Protein AF-A0A382F5C6-F1 (afdb_monomer_lite)

pLDDT: mean 80.93, std 12.88, range [48.16, 95.62]

Organism: NCBI:txid408172

Sequence (121 aa):
MFNSDHKHTFTISKTKSWSPVSVNIKEMLTTLDGALALSIVLQDDGYDHNLIRKRLTPFRHSLWNYKKDTGVKRMVKHLLFLLLYYPLYVVFVSKKGRYIDQTEGDALAQIQVVIKKVINS

Secondary structure (DSSP, 8-state):
---TT---EEESS-SS-SSTTEEEHHHHHHTSTTEEEEEEEEE-TT--GGGS-PPPPHHHHHHHTGGG--HHHHHHHHHHIIIIIIIIIIHHHTTTTS----TTSS---EEEEEEEE----

Structure (mmCIF, N/CA/C/O backbone):
data_AF-A0A382F5C6-F1
#
_entry.id   AF-A0A382F5C6-F1
#
loop_
_atom_site.group_PDB
_atom_site.id
_atom_site.type_symbol
_atom_site.label_atom_id
_atom_site.label_alt_id
_atom_site.label_comp_id
_atom_site.label_asym_id
_atom_site.label_entity_id
_atom_site.label_seq_id
_atom_site.pdbx_PDB_ins_code
_atom_site.Cartn_x
_atom_site.Cartn_y
_atom_site.Cartn_z
_atom_site.occupancy
_atom_site.B_iso_or_equiv
_atom_site.auth_seq_id
_atom_site.auth_comp_id
_atom_site.auth_asym_id
_atom_site.auth_atom_id
_atom_site.pdbx_PDB_model_num
ATOM 1 N N . MET A 1 1 ? 2.815 5.503 -13.086 1.00 52.91 1 MET A N 1
ATOM 2 C CA . MET A 1 1 ? 1.828 6.565 -13.336 1.00 52.91 1 MET A CA 1
ATOM 3 C C . MET A 1 1 ? 1.304 6.974 -11.974 1.00 52.91 1 MET A C 1
ATOM 5 O O . MET A 1 1 ? 0.993 6.077 -11.201 1.00 52.91 1 MET A O 1
ATOM 9 N N . PHE A 1 2 ? 1.356 8.256 -11.628 1.00 59.41 2 PHE A N 1
ATOM 10 C CA . PHE A 1 2 ? 0.776 8.776 -10.388 1.00 59.41 2 PHE A CA 1
ATOM 11 C C . PHE A 1 2 ? -0.539 9.442 -10.786 1.00 59.41 2 PHE A C 1
ATOM 13 O O . PHE A 1 2 ? -0.523 10.265 -11.699 1.00 59.41 2 PHE A O 1
ATOM 20 N N . ASN A 1 3 ? -1.660 9.027 -10.195 1.00 72.56 3 ASN A N 1
ATOM 21 C CA . ASN A 1 3 ? -2.929 9.715 -10.407 1.00 72.56 3 ASN A CA 1
ATOM 22 C C . ASN A 1 3 ? -2.872 11.029 -9.616 1.00 72.56 3 ASN A C 1
ATOM 24 O O . ASN A 1 3 ? -2.707 10.998 -8.400 1.00 72.56 3 ASN A O 1
ATOM 28 N N . SER A 1 4 ? -2.948 12.171 -10.300 1.00 76.94 4 SER A N 1
ATOM 29 C CA . SER A 1 4 ? -2.916 13.484 -9.648 1.00 76.94 4 SER A CA 1
ATOM 30 C C . SER A 1 4 ? -4.146 13.743 -8.775 1.00 76.94 4 SER A C 1
ATOM 32 O O . SER A 1 4 ? -4.040 14.518 -7.833 1.00 76.94 4 SER A O 1
ATOM 34 N N . ASP A 1 5 ? -5.268 13.067 -9.042 1.00 85.00 5 ASP A N 1
ATOM 35 C CA . ASP A 1 5 ? -6.496 13.100 -8.228 1.00 85.00 5 ASP A CA 1
ATOM 36 C C . ASP A 1 5 ? -6.557 11.932 -7.218 1.00 85.00 5 ASP A C 1
ATOM 38 O O . ASP A 1 5 ? -7.617 11.463 -6.805 1.00 85.00 5 ASP A O 1
ATOM 42 N N . HIS A 1 6 ? -5.407 11.373 -6.837 1.00 80.75 6 HIS A N 1
ATOM 43 C CA . HIS A 1 6 ? -5.369 10.279 -5.870 1.00 80.75 6 HIS A CA 1
ATOM 44 C C . HIS A 1 6 ? -5.769 10.766 -4.469 1.00 80.75 6 HIS A C 1
ATOM 46 O O . HIS A 1 6 ? -4.966 11.388 -3.775 1.00 80.75 6 HIS A O 1
ATOM 52 N N . LYS A 1 7 ? -7.000 10.455 -4.044 1.00 88.44 7 LYS A N 1
ATOM 53 C CA . LYS A 1 7 ? -7.575 10.959 -2.783 1.00 88.44 7 LYS A CA 1
ATOM 54 C C . LYS A 1 7 ? -6.969 10.309 -1.543 1.00 88.44 7 LYS A C 1
ATOM 56 O O . LYS A 1 7 ? -6.482 11.009 -0.665 1.00 88.44 7 LYS A O 1
ATOM 61 N N . HIS A 1 8 ? -6.971 8.977 -1.475 1.00 88.88 8 HIS A N 1
ATOM 62 C CA . HIS A 1 8 ? -6.456 8.237 -0.321 1.00 88.88 8 HIS A CA 1
ATOM 63 C C . HIS A 1 8 ? -5.887 6.876 -0.714 1.00 88.88 8 HIS A C 1
ATOM 65 O O . HIS A 1 8 ? -6.330 6.238 -1.667 1.00 88.88 8 HIS A O 1
ATOM 71 N N . THR A 1 9 ? -4.901 6.404 0.050 1.00 89.50 9 THR A N 1
ATOM 72 C CA . THR A 1 9 ? -4.475 4.993 0.043 1.00 89.50 9 THR A CA 1
ATOM 73 C C . THR A 1 9 ? -4.771 4.386 1.402 1.00 89.50 9 THR A C 1
ATOM 75 O O . THR A 1 9 ? -4.407 4.978 2.408 1.00 89.50 9 THR A O 1
ATOM 78 N N . PHE A 1 10 ? -5.343 3.188 1.450 1.00 92.25 10 PHE A N 1
ATOM 79 C CA . PHE A 1 10 ? -5.557 2.474 2.708 1.00 92.25 10 PHE A CA 1
ATOM 80 C C . PHE A 1 10 ? -4.513 1.374 2.898 1.00 92.25 10 PHE A C 1
ATOM 82 O O . PHE A 1 10 ? -4.103 0.709 1.946 1.00 92.25 10 PHE A O 1
ATOM 89 N N . THR A 1 11 ? -4.058 1.193 4.136 1.00 93.50 11 THR A N 1
ATOM 90 C CA . THR A 1 11 ? -3.124 0.127 4.527 1.00 93.50 11 THR A CA 1
ATOM 91 C C . THR A 1 11 ? -3.528 -0.452 5.878 1.00 93.50 11 THR A C 1
ATOM 93 O O . THR A 1 11 ? -4.074 0.269 6.701 1.00 93.50 11 THR A O 1
ATOM 96 N N . ILE A 1 12 ? -3.252 -1.732 6.137 1.00 93.38 12 ILE A N 1
ATOM 97 C CA . ILE A 1 12 ? -3.654 -2.368 7.404 1.00 93.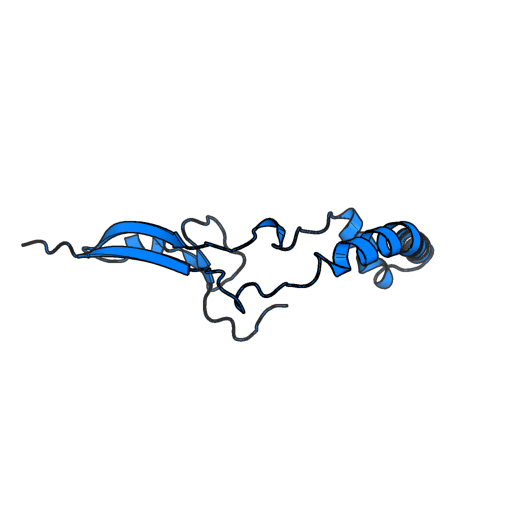38 12 ILE A CA 1
ATOM 98 C C . ILE A 1 12 ? -2.668 -2.071 8.543 1.00 93.38 12 ILE A C 1
ATOM 100 O O . ILE A 1 12 ? -3.091 -1.792 9.658 1.00 93.38 12 ILE A O 1
ATOM 104 N N . SER A 1 13 ? -1.360 -2.170 8.295 1.00 91.00 13 SER A N 1
ATOM 105 C CA . SER A 1 13 ? -0.342 -2.058 9.354 1.00 91.00 13 SER A CA 1
ATOM 106 C C . SER A 1 13 ? 1.032 -1.650 8.817 1.00 91.00 13 SER A C 1
ATOM 108 O O . SER A 1 13 ? 2.060 -2.213 9.198 1.00 91.00 13 SER A O 1
ATOM 110 N N . LYS A 1 14 ? 1.062 -0.746 7.838 1.00 87.31 14 LYS A N 1
ATOM 111 C CA . LYS A 1 14 ? 2.302 -0.397 7.145 1.00 87.31 14 LYS A CA 1
ATOM 112 C C . LYS A 1 14 ? 3.069 0.667 7.929 1.00 87.31 14 LYS A C 1
ATOM 114 O O . LYS A 1 14 ? 2.538 1.738 8.170 1.00 87.31 14 LYS A O 1
ATOM 119 N N . THR A 1 15 ? 4.342 0.410 8.228 1.00 86.06 15 THR A N 1
ATOM 120 C CA . THR A 1 15 ? 5.212 1.353 8.961 1.00 86.06 15 THR A CA 1
ATOM 121 C C . THR A 1 15 ? 5.538 2.621 8.174 1.00 86.06 15 THR A C 1
ATOM 123 O O . THR A 1 15 ? 5.697 3.691 8.747 1.00 86.06 15 THR A O 1
ATOM 126 N N . LYS A 1 16 ? 5.666 2.514 6.847 1.00 86.25 16 LYS A N 1
ATOM 127 C CA . LYS A 1 16 ? 5.947 3.650 5.964 1.00 86.25 16 LYS A CA 1
ATOM 128 C C . LYS A 1 16 ? 5.188 3.510 4.656 1.00 86.25 16 LYS A C 1
ATOM 130 O O . LYS A 1 16 ? 5.386 2.542 3.917 1.00 86.25 16 LYS A O 1
ATOM 135 N N . SER A 1 17 ? 4.338 4.482 4.344 1.00 85.06 17 SER A N 1
ATOM 136 C CA . SER A 1 17 ? 3.659 4.542 3.050 1.00 85.06 17 SER A CA 1
ATOM 137 C C . SER A 1 17 ? 4.464 5.339 2.025 1.00 85.06 17 SER A C 1
ATOM 139 O O . SER A 1 17 ? 5.256 6.209 2.369 1.00 85.06 17 SER A O 1
ATOM 141 N N . TRP A 1 18 ? 4.284 5.002 0.747 1.00 83.75 18 TRP A N 1
ATOM 142 C CA . TRP A 1 18 ? 4.828 5.782 -0.371 1.00 83.75 18 TRP A CA 1
ATOM 143 C C . TRP A 1 18 ? 3.897 6.939 -0.753 1.00 83.75 18 TRP A C 1
ATOM 145 O O . TRP A 1 18 ? 4.326 7.856 -1.445 1.00 83.75 18 TRP A O 1
ATOM 155 N N . SER A 1 19 ? 2.631 6.868 -0.330 1.00 85.06 19 SER A N 1
ATOM 156 C CA . SER A 1 19 ? 1.621 7.890 -0.576 1.00 85.06 19 SER A CA 1
ATOM 157 C C . SER A 1 19 ? 1.573 8.859 0.609 1.00 85.06 19 SER A C 1
ATOM 159 O O . SER A 1 19 ? 1.510 8.388 1.749 1.00 85.06 19 SER A O 1
ATOM 161 N N . PRO A 1 20 ? 1.582 10.183 0.373 1.00 86.19 20 PRO A N 1
ATOM 162 C CA . PRO A 1 20 ? 1.468 11.177 1.441 1.00 86.19 20 PRO A CA 1
ATOM 163 C C . PRO A 1 20 ? 0.071 11.206 2.084 1.00 86.19 20 PRO A C 1
ATOM 165 O O . PRO A 1 20 ? -0.066 11.652 3.214 1.00 86.19 20 PRO A O 1
ATOM 168 N N . VAL A 1 21 ? -0.953 10.698 1.391 1.00 89.31 21 VAL A N 1
ATOM 169 C CA . VAL A 1 21 ? -2.361 10.660 1.836 1.00 89.31 21 VAL A CA 1
ATOM 170 C C . VAL A 1 21 ? -2.790 9.241 2.226 1.00 89.31 21 VAL A C 1
ATOM 172 O O . VAL A 1 21 ? -3.905 8.789 1.953 1.00 89.31 21 VAL A O 1
ATOM 175 N N . SER A 1 22 ? -1.857 8.487 2.808 1.00 91.88 22 SER A N 1
ATOM 176 C CA . SER A 1 22 ? -2.092 7.108 3.222 1.00 91.88 22 SER A CA 1
ATOM 177 C C . SER A 1 22 ? -2.717 7.048 4.611 1.00 91.88 22 SER A C 1
ATOM 179 O O . SER A 1 22 ? -2.149 7.569 5.562 1.00 91.88 22 SER A O 1
ATOM 181 N N . VAL A 1 23 ? -3.824 6.327 4.741 1.00 94.06 23 VAL A N 1
ATOM 182 C CA . VAL A 1 23 ? -4.478 6.024 6.015 1.00 94.06 23 VAL A CA 1
ATOM 183 C C . VAL A 1 23 ? -4.067 4.619 6.457 1.00 94.06 23 VAL A C 1
ATOM 185 O O . VAL A 1 23 ? -4.241 3.639 5.722 1.00 94.06 23 VAL A O 1
ATOM 188 N N . ASN A 1 24 ? -3.484 4.507 7.649 1.00 94.44 24 ASN A N 1
ATOM 189 C CA . ASN A 1 24 ? -3.234 3.226 8.300 1.00 94.44 24 ASN A CA 1
ATOM 190 C C . ASN A 1 24 ? -4.455 2.871 9.155 1.00 94.44 24 ASN A C 1
ATOM 192 O O . ASN A 1 24 ? -4.779 3.578 10.102 1.00 94.44 24 ASN A O 1
ATOM 196 N N . ILE A 1 25 ? -5.139 1.783 8.805 1.00 94.81 25 ILE A N 1
ATOM 197 C CA . ILE A 1 25 ? -6.384 1.360 9.445 1.00 94.81 25 ILE A CA 1
ATOM 198 C C . ILE A 1 25 ? -6.167 1.074 10.930 1.00 94.81 25 ILE A C 1
ATOM 200 O O . ILE A 1 25 ? -6.982 1.506 11.735 1.00 94.81 25 ILE A O 1
ATOM 204 N N . LYS A 1 26 ? -5.077 0.404 11.326 1.00 92.75 26 LYS A N 1
ATOM 205 C CA . LYS A 1 26 ? -4.831 0.135 12.751 1.00 92.75 26 LYS A CA 1
ATOM 206 C C . LYS A 1 26 ? -4.669 1.422 13.549 1.00 92.75 26 LYS A C 1
ATOM 208 O O . LYS A 1 26 ? -5.286 1.551 14.595 1.00 92.75 26 LYS A O 1
ATOM 213 N N . 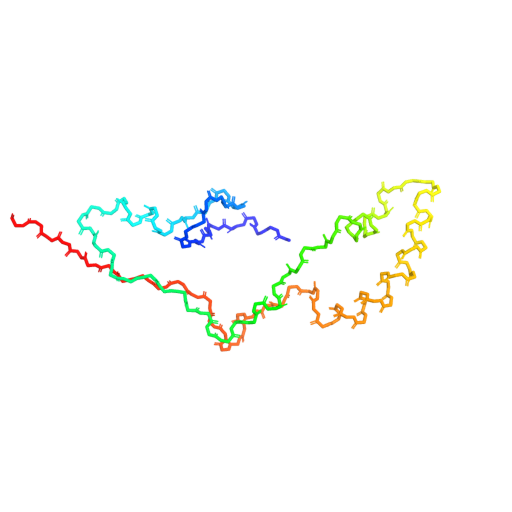GLU A 1 27 ? -3.886 2.367 13.041 1.00 93.25 27 GLU A N 1
ATOM 214 C CA . GLU A 1 27 ? -3.687 3.666 13.694 1.00 93.25 27 GLU A CA 1
ATOM 215 C C . GLU A 1 27 ? -4.998 4.461 13.743 1.00 93.25 27 GLU A C 1
ATOM 217 O O . GLU A 1 27 ? -5.391 4.932 14.804 1.00 93.25 27 GLU A O 1
ATOM 222 N N . MET A 1 28 ? -5.741 4.519 12.636 1.00 93.12 28 MET A N 1
ATOM 223 C CA . MET A 1 28 ? -7.043 5.190 12.572 1.00 93.12 28 MET A CA 1
ATOM 224 C C . MET A 1 28 ? -8.049 4.611 13.576 1.00 93.12 28 MET A C 1
ATOM 226 O O . MET A 1 28 ? -8.820 5.348 14.176 1.00 93.12 28 MET A O 1
ATOM 230 N N . LEU A 1 29 ? -8.052 3.296 13.794 1.00 92.12 29 LEU A N 1
ATOM 231 C CA . LEU A 1 29 ? -8.948 2.681 14.773 1.00 92.12 29 LEU A CA 1
ATOM 232 C C . LEU A 1 29 ? -8.594 3.061 16.214 1.00 92.12 29 LEU A C 1
ATOM 234 O O . LEU A 1 29 ? -9.494 3.133 17.042 1.00 92.12 29 LEU A O 1
ATOM 238 N N . T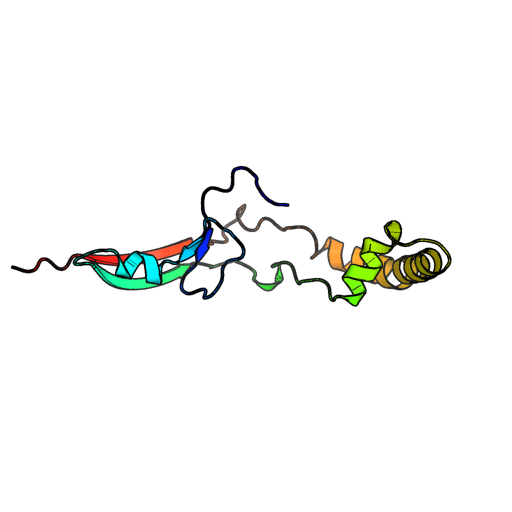HR A 1 30 ? -7.322 3.349 16.515 1.00 90.44 30 THR A N 1
ATOM 239 C CA . THR A 1 30 ? -6.926 3.820 17.855 1.00 90.44 30 THR A CA 1
ATOM 240 C C . THR A 1 30 ? -7.406 5.233 18.167 1.00 90.44 30 THR A C 1
ATOM 242 O O . THR A 1 30 ? -7.513 5.580 19.336 1.00 90.44 30 THR A O 1
ATOM 245 N N . THR A 1 31 ? -7.725 6.039 17.149 1.00 92.50 31 THR A N 1
ATOM 246 C CA . THR A 1 31 ? -8.255 7.397 17.344 1.00 92.50 31 THR A CA 1
ATOM 247 C C . THR A 1 31 ? -9.773 7.423 17.530 1.00 92.50 31 THR A C 1
ATOM 249 O O . THR A 1 31 ? -10.346 8.496 17.685 1.00 92.50 31 THR A O 1
ATOM 252 N N . LEU A 1 32 ? -10.448 6.272 17.440 1.00 90.25 32 LEU A N 1
ATOM 253 C CA . LEU A 1 32 ? -11.894 6.171 17.619 1.00 90.25 32 LEU A CA 1
ATOM 254 C C . LEU A 1 32 ? -12.220 5.852 19.081 1.00 90.25 32 LEU A C 1
ATOM 256 O O . LEU A 1 32 ? -12.094 4.710 19.528 1.00 90.25 32 LEU A O 1
ATOM 260 N N . ASP A 1 33 ? -12.687 6.860 19.812 1.00 89.88 33 ASP A N 1
ATOM 261 C CA . ASP A 1 33 ? -13.074 6.703 21.212 1.00 89.88 33 ASP A CA 1
ATOM 262 C C . ASP A 1 33 ? -14.228 5.711 21.381 1.00 89.88 33 ASP A C 1
ATOM 264 O O . ASP A 1 33 ? -15.236 5.739 20.666 1.00 89.88 33 ASP A O 1
ATOM 268 N N . GLY A 1 34 ? -14.073 4.812 22.355 1.00 88.44 34 GLY A N 1
ATOM 269 C CA . GLY A 1 34 ? -15.056 3.768 22.625 1.00 88.44 34 GLY A CA 1
ATOM 270 C C . GLY A 1 34 ? -15.228 2.780 21.468 1.00 88.44 34 GLY A C 1
ATOM 271 O O . GLY A 1 34 ? -16.275 2.146 21.378 1.00 88.44 34 GLY A O 1
ATOM 272 N N . ALA A 1 35 ? -14.254 2.630 20.567 1.00 90.75 35 ALA A N 1
ATOM 273 C CA . ALA A 1 35 ? -14.285 1.603 19.530 1.00 90.75 35 ALA A CA 1
ATOM 274 C C . ALA A 1 35 ? -13.379 0.421 19.897 1.00 90.75 35 ALA A C 1
ATOM 276 O O . ALA A 1 35 ? -12.185 0.570 20.141 1.00 90.75 35 ALA A O 1
ATOM 277 N N . LEU A 1 36 ? -13.944 -0.784 19.879 1.00 91.31 36 LEU A N 1
ATOM 278 C CA . LEU A 1 36 ? -13.204 -2.036 19.971 1.00 91.31 36 LEU A CA 1
ATOM 279 C C . LEU A 1 36 ? -13.167 -2.693 18.591 1.00 91.31 36 LEU A C 1
ATOM 281 O O . LEU A 1 36 ? -14.204 -3.099 18.063 1.00 91.31 36 LEU A O 1
ATOM 285 N N . ALA A 1 37 ? -11.979 -2.820 18.005 1.00 92.25 37 ALA A N 1
ATOM 286 C CA . ALA A 1 37 ? -11.805 -3.550 16.754 1.00 92.25 37 ALA A CA 1
ATOM 287 C C . ALA A 1 37 ? -12.016 -5.055 16.987 1.00 92.25 37 ALA A C 1
ATOM 289 O O . ALA A 1 37 ? -11.268 -5.674 17.739 1.00 92.25 37 ALA A O 1
ATOM 290 N N . LEU A 1 38 ? -13.032 -5.637 16.343 1.00 94.38 38 LEU A N 1
ATOM 291 C CA . LEU A 1 38 ? -13.322 -7.072 16.418 1.00 94.38 38 LEU A CA 1
ATOM 292 C C . LEU A 1 38 ? -12.550 -7.854 15.353 1.00 94.38 38 LEU A C 1
ATOM 294 O O . LEU A 1 38 ? -11.997 -8.911 15.641 1.00 94.38 38 LEU A O 1
ATOM 298 N N . SER A 1 39 ? -12.497 -7.335 14.124 1.00 95.62 39 SER A N 1
ATOM 299 C CA . SER A 1 39 ? -11.766 -7.976 13.029 1.00 95.62 39 SER A CA 1
ATOM 300 C C . SER A 1 39 ? -11.300 -6.972 11.982 1.00 95.62 39 SER A C 1
ATOM 302 O O . SER A 1 39 ? -12.018 -6.028 11.651 1.00 95.62 39 SER A O 1
ATOM 304 N N . ILE A 1 40 ? -10.124 -7.223 11.410 1.00 95.00 40 ILE A N 1
ATOM 305 C CA . ILE A 1 40 ? -9.610 -6.538 10.221 1.00 95.00 40 ILE A CA 1
ATOM 306 C C . ILE A 1 40 ? -9.190 -7.630 9.241 1.00 95.00 40 ILE A C 1
ATOM 308 O O . ILE A 1 40 ? -8.292 -8.410 9.554 1.00 95.00 40 ILE A O 1
ATOM 312 N N . VAL A 1 41 ? -9.842 -7.699 8.085 1.00 94.56 41 VAL A N 1
ATOM 313 C CA . VAL A 1 41 ? -9.640 -8.756 7.087 1.00 94.56 41 VAL A CA 1
ATOM 314 C C . VAL A 1 41 ? -9.339 -8.119 5.737 1.00 94.56 41 VAL A C 1
ATOM 316 O O . VAL A 1 41 ? -10.024 -7.186 5.318 1.00 94.56 41 VAL A O 1
ATOM 319 N N . LEU A 1 42 ? -8.299 -8.611 5.066 1.00 92.56 42 LEU A N 1
ATOM 320 C CA . LEU A 1 42 ? -8.073 -8.334 3.653 1.00 92.56 42 LEU A CA 1
ATOM 321 C C . LEU A 1 42 ? -8.880 -9.356 2.850 1.00 92.56 42 LEU A C 1
ATOM 323 O O . LEU A 1 42 ? -8.707 -10.553 3.042 1.00 92.56 42 LEU A O 1
ATOM 327 N N . GLN A 1 43 ? -9.774 -8.863 2.006 1.00 90.50 43 GLN A N 1
ATOM 328 C CA . GLN A 1 43 ? -10.537 -9.643 1.047 1.00 90.50 43 GLN A CA 1
ATOM 329 C C . GLN A 1 43 ? -9.870 -9.461 -0.315 1.00 90.50 43 GLN A C 1
ATOM 331 O O . GLN A 1 43 ? -10.064 -8.436 -0.974 1.00 90.50 43 GLN A O 1
ATOM 336 N N . ASP A 1 44 ? -9.031 -10.419 -0.685 1.00 89.69 44 ASP A N 1
ATOM 337 C CA . ASP A 1 44 ? -8.267 -10.422 -1.931 1.00 89.69 44 ASP A CA 1
ATOM 338 C C . ASP A 1 44 ? -8.490 -11.696 -2.761 1.00 89.69 44 ASP A C 1
ATOM 340 O O . ASP A 1 44 ? -7.608 -12.134 -3.500 1.00 89.69 44 ASP A O 1
ATOM 344 N N . ASP A 1 45 ? -9.675 -12.305 -2.637 1.00 88.31 45 ASP A N 1
ATOM 345 C CA . ASP A 1 45 ? -10.017 -13.504 -3.401 1.00 88.31 45 ASP A CA 1
ATOM 346 C C . ASP A 1 45 ? -9.965 -13.233 -4.910 1.00 88.31 45 ASP A C 1
ATOM 348 O O . ASP A 1 45 ? -10.369 -12.173 -5.392 1.00 88.31 45 ASP A O 1
ATOM 352 N N . GLY A 1 46 ? -9.396 -14.182 -5.651 1.00 83.56 46 GLY A N 1
ATOM 353 C CA . GLY A 1 46 ? -9.121 -14.042 -7.081 1.00 83.56 46 GLY A CA 1
ATOM 354 C C . GLY A 1 46 ? -8.003 -13.053 -7.450 1.00 83.56 46 GLY A C 1
ATOM 355 O O . GLY A 1 46 ? -7.647 -12.974 -8.627 1.00 83.56 46 GLY A O 1
ATOM 356 N N . TYR A 1 47 ? -7.408 -12.323 -6.498 1.00 84.25 47 TYR A N 1
ATOM 357 C CA . TYR A 1 47 ? -6.330 -11.373 -6.781 1.00 84.25 47 TYR A CA 1
ATOM 358 C C . TYR A 1 47 ? -4.972 -12.083 -6.939 1.00 84.25 47 TYR A C 1
ATOM 360 O O . TYR A 1 47 ? -4.397 -12.607 -5.980 1.00 84.25 47 TYR A O 1
ATOM 368 N N . ASP A 1 48 ? -4.388 -12.071 -8.144 1.00 82.56 48 ASP A N 1
ATOM 369 C CA . ASP A 1 48 ? -3.080 -12.690 -8.385 1.00 82.56 48 ASP A CA 1
ATOM 370 C C . ASP A 1 48 ? -1.931 -11.738 -8.007 1.00 82.56 48 ASP A C 1
ATOM 372 O O . ASP A 1 48 ? -1.511 -10.840 -8.754 1.00 82.56 48 ASP A O 1
ATOM 376 N N . HIS A 1 49 ? -1.346 -11.991 -6.835 1.00 79.38 49 HIS A N 1
ATOM 377 C CA . HIS A 1 49 ? -0.176 -11.271 -6.324 1.00 79.38 49 HIS A CA 1
ATOM 378 C C . HIS A 1 49 ? 1.074 -11.421 -7.206 1.00 79.38 49 HIS A C 1
ATOM 380 O O . HIS A 1 49 ? 1.987 -10.592 -7.132 1.00 79.38 49 HIS A O 1
ATOM 386 N N . ASN A 1 50 ? 1.142 -12.427 -8.084 1.00 76.75 50 ASN A N 1
ATOM 387 C CA . ASN A 1 50 ? 2.256 -12.583 -9.023 1.00 76.75 50 ASN A CA 1
ATOM 388 C C . ASN A 1 50 ? 2.217 -11.580 -10.179 1.00 76.75 50 ASN A C 1
ATOM 390 O O . ASN A 1 50 ? 3.258 -11.367 -10.818 1.00 76.75 50 ASN A O 1
ATOM 394 N N . LEU A 1 51 ? 1.050 -10.984 -10.446 1.00 72.94 51 LEU A N 1
ATOM 395 C CA . LEU A 1 51 ? 0.863 -9.936 -11.452 1.00 72.94 51 LEU A CA 1
ATOM 396 C C . LEU A 1 51 ? 1.197 -8.543 -10.902 1.00 72.94 51 LEU A C 1
ATOM 398 O O . LEU A 1 51 ? 1.317 -7.585 -11.671 1.00 72.94 51 LEU A O 1
ATOM 402 N N . ILE A 1 52 ? 1.443 -8.419 -9.591 1.00 72.75 52 ILE A N 1
ATOM 403 C CA . ILE A 1 52 ? 1.993 -7.193 -9.011 1.00 72.75 52 ILE A CA 1
ATOM 404 C C . ILE A 1 52 ? 3.353 -6.909 -9.653 1.00 72.75 52 ILE A C 1
ATOM 406 O O . ILE A 1 52 ? 4.240 -7.766 -9.739 1.00 72.75 52 ILE A O 1
ATOM 410 N N . ARG A 1 53 ? 3.546 -5.655 -10.081 1.00 67.56 53 ARG A N 1
ATOM 411 C CA . ARG A 1 53 ? 4.790 -5.197 -10.704 1.00 67.56 53 ARG A CA 1
ATOM 412 C C . ARG A 1 53 ? 5.996 -5.557 -9.836 1.00 67.56 53 ARG A C 1
ATOM 414 O O . ARG A 1 53 ? 6.240 -4.952 -8.792 1.00 67.56 53 ARG A O 1
ATOM 421 N N . LYS A 1 54 ? 6.849 -6.442 -10.349 1.00 66.56 54 LYS A N 1
ATOM 422 C CA . LYS A 1 54 ? 8.174 -6.675 -9.771 1.00 66.56 54 LYS A CA 1
ATOM 423 C C . LYS A 1 54 ? 9.076 -5.488 -10.097 1.00 66.56 54 LYS A C 1
ATOM 425 O O . LYS A 1 54 ? 9.193 -5.067 -11.253 1.00 66.56 54 LYS A O 1
ATOM 430 N N . ARG A 1 55 ? 9.714 -4.915 -9.073 1.00 66.00 55 ARG A N 1
ATOM 431 C CA . ARG A 1 55 ? 10.696 -3.841 -9.264 1.00 66.00 55 ARG A CA 1
ATOM 432 C C . ARG A 1 55 ? 11.819 -4.376 -10.150 1.00 66.00 55 ARG A C 1
ATOM 434 O O . ARG A 1 55 ? 12.416 -5.406 -9.851 1.00 66.00 55 ARG A O 1
ATOM 441 N N . LEU A 1 56 ? 12.105 -3.677 -11.247 1.00 70.19 56 LEU A N 1
ATOM 442 C CA . LEU A 1 56 ? 13.280 -3.984 -12.056 1.00 70.19 56 LEU A CA 1
ATOM 443 C C . LEU A 1 56 ? 14.521 -3.862 -11.169 1.00 70.19 56 LEU A C 1
ATOM 445 O O . LEU A 1 56 ? 14.654 -2.887 -10.425 1.00 70.19 56 LEU A O 1
ATOM 449 N N . THR A 1 57 ? 15.432 -4.831 -11.260 1.00 75.69 57 THR A N 1
ATOM 450 C CA . THR A 1 57 ? 16.724 -4.735 -10.575 1.00 75.69 57 THR A CA 1
ATOM 451 C C . THR A 1 57 ? 17.452 -3.459 -11.022 1.00 75.69 57 THR A C 1
ATOM 453 O O . THR A 1 57 ? 17.238 -3.010 -12.154 1.00 75.69 57 THR A O 1
ATOM 456 N N . PRO A 1 58 ? 18.321 -2.858 -10.186 1.00 77.50 58 PRO A N 1
ATOM 457 C CA . PRO A 1 58 ? 19.043 -1.633 -10.545 1.00 77.50 58 PRO A CA 1
ATOM 458 C C . PRO A 1 58 ? 19.755 -1.726 -11.902 1.00 77.50 58 PRO A C 1
ATOM 460 O O . PRO A 1 58 ? 19.704 -0.788 -12.695 1.00 77.50 58 PRO A O 1
ATOM 463 N N . PHE A 1 59 ? 20.321 -2.895 -12.218 1.00 79.50 59 PHE A N 1
ATOM 464 C CA . PHE A 1 59 ? 20.920 -3.194 -13.518 1.00 79.50 59 PHE A CA 1
ATOM 465 C C . PHE A 1 59 ? 19.914 -3.086 -14.675 1.00 79.50 59 PHE A C 1
ATOM 467 O O . PHE A 1 59 ? 20.142 -2.345 -15.631 1.00 79.50 59 PHE A O 1
ATOM 474 N N . ARG A 1 60 ? 18.756 -3.753 -14.568 1.00 76.31 60 ARG A N 1
ATOM 475 C CA . ARG A 1 60 ? 17.696 -3.696 -15.591 1.00 76.31 60 ARG A CA 1
ATOM 476 C C . ARG A 1 60 ? 17.117 -2.289 -15.732 1.00 76.31 60 ARG A C 1
ATOM 478 O O . ARG A 1 60 ? 16.851 -1.841 -16.843 1.00 76.31 60 ARG A O 1
ATOM 485 N N . HIS A 1 61 ? 16.960 -1.578 -14.618 1.00 77.31 61 HIS A N 1
ATOM 486 C CA . HIS A 1 61 ? 16.515 -0.187 -14.614 1.00 77.31 61 HIS A CA 1
ATOM 487 C C . HIS A 1 61 ? 17.534 0.743 -15.300 1.00 77.31 61 HIS A C 1
ATOM 489 O O . HIS A 1 61 ? 17.150 1.663 -16.021 1.00 77.31 61 HIS A O 1
ATOM 495 N N . SER A 1 62 ? 18.831 0.488 -15.115 1.00 83.50 62 SER A N 1
ATOM 496 C CA . SER A 1 62 ? 19.927 1.218 -15.762 1.00 83.50 62 SER A CA 1
ATOM 497 C C . SER A 1 62 ? 19.994 0.960 -17.272 1.00 83.50 62 SER A C 1
ATOM 499 O O . SER A 1 62 ? 20.212 1.903 -18.032 1.00 83.50 62 SER A O 1
ATOM 501 N N . LEU A 1 63 ? 19.753 -0.281 -17.716 1.00 83.69 63 LEU A N 1
ATOM 502 C CA . LEU A 1 63 ? 19.653 -0.627 -19.140 1.00 83.69 63 LEU A CA 1
ATOM 503 C C . LEU A 1 63 ? 18.419 -0.003 -19.803 1.00 83.69 63 LEU A C 1
ATOM 505 O O . LEU A 1 63 ? 18.534 0.537 -20.895 1.00 83.69 63 LEU A O 1
ATOM 509 N N . TRP A 1 64 ? 17.255 -0.006 -19.141 1.00 80.06 64 TRP A N 1
ATOM 510 C CA . TRP A 1 64 ? 16.033 0.630 -19.663 1.00 80.06 64 TRP A CA 1
ATOM 511 C C . TRP A 1 64 ? 16.214 2.135 -19.913 1.00 80.06 64 TRP A C 1
ATOM 513 O O . TRP A 1 64 ? 15.718 2.681 -20.895 1.00 80.06 64 TRP A O 1
ATOM 523 N N . ASN A 1 65 ? 16.970 2.810 -19.045 1.00 82.75 65 ASN A N 1
ATOM 524 C CA . ASN A 1 65 ? 17.220 4.247 -19.134 1.00 82.75 65 ASN A CA 1
ATOM 525 C C . ASN A 1 65 ? 18.452 4.616 -19.989 1.00 82.75 65 ASN A C 1
ATOM 527 O O . ASN A 1 65 ? 18.915 5.751 -19.892 1.00 82.75 65 ASN A O 1
ATOM 531 N N . TYR A 1 66 ? 18.972 3.719 -20.843 1.00 86.00 66 TYR A N 1
ATOM 532 C CA . TYR A 1 66 ? 20.195 3.956 -21.635 1.00 86.00 66 TYR A CA 1
ATOM 533 C C . TYR A 1 66 ? 20.160 5.238 -22.488 1.00 86.00 66 TYR A C 1
ATOM 535 O O . TYR A 1 66 ? 21.201 5.824 -22.767 1.00 86.00 66 TYR A O 1
ATOM 543 N N . LYS A 1 67 ? 18.965 5.700 -22.889 1.00 85.44 67 LYS A N 1
ATOM 544 C CA . LYS A 1 67 ? 18.771 6.948 -23.650 1.00 85.44 67 LYS A CA 1
ATOM 545 C C . LYS A 1 67 ? 19.194 8.209 -22.881 1.00 85.44 67 LYS A C 1
ATOM 547 O O . LYS A 1 67 ? 19.382 9.241 -23.512 1.00 85.44 67 LYS A O 1
ATOM 552 N N . LYS A 1 68 ? 19.333 8.128 -21.552 1.00 88.62 68 LYS A N 1
ATOM 553 C CA . LYS A 1 68 ? 19.837 9.214 -20.696 1.00 88.62 68 LYS A CA 1
ATOM 554 C C . LYS A 1 68 ? 21.369 9.250 -20.605 1.00 88.62 68 LYS A C 1
ATOM 556 O O . LYS A 1 68 ? 21.910 10.210 -20.074 1.00 88.62 68 LYS A O 1
ATOM 561 N N . ASP A 1 69 ? 22.062 8.212 -21.078 1.00 88.62 69 ASP A N 1
ATOM 562 C CA . ASP A 1 69 ? 23.526 8.161 -21.119 1.00 88.62 69 ASP A CA 1
ATOM 563 C C . ASP A 1 69 ? 24.067 8.709 -22.456 1.00 88.62 69 ASP A C 1
ATOM 565 O O . ASP A 1 69 ? 23.351 8.783 -23.458 1.00 88.62 69 ASP A O 1
ATOM 569 N N . THR A 1 70 ? 25.360 9.042 -22.498 1.00 90.88 70 THR A N 1
ATOM 570 C CA . THR A 1 70 ? 26.060 9.553 -23.690 1.00 90.88 70 THR A CA 1
ATOM 571 C C . THR A 1 70 ? 27.273 8.689 -24.065 1.00 90.88 70 THR A C 1
ATOM 573 O O . THR A 1 70 ? 27.741 7.857 -23.282 1.00 90.88 70 THR A O 1
ATOM 576 N N . GLY A 1 71 ? 27.759 8.846 -25.301 1.00 93.69 71 GLY A N 1
ATOM 577 C CA . GLY A 1 71 ? 28.985 8.210 -25.795 1.00 93.69 71 GLY A CA 1
ATOM 578 C C . GLY A 1 71 ? 28.974 6.675 -25.782 1.00 93.69 71 GLY A C 1
ATOM 579 O O . GLY A 1 71 ? 27.942 6.030 -25.986 1.00 93.69 71 GLY A O 1
ATOM 580 N N . VAL A 1 72 ? 30.145 6.083 -25.521 1.00 91.19 72 VAL A N 1
ATOM 581 C CA . VAL A 1 72 ? 30.368 4.623 -25.518 1.00 91.19 72 VAL A CA 1
ATOM 582 C C . VAL A 1 72 ? 29.447 3.909 -24.529 1.00 91.19 72 VAL A C 1
ATOM 584 O O . VAL A 1 72 ? 28.912 2.845 -24.830 1.00 91.19 72 VAL A O 1
ATOM 587 N N . LYS A 1 73 ? 29.168 4.529 -23.378 1.00 88.06 73 LYS A N 1
ATOM 588 C CA . LYS A 1 73 ? 28.259 3.983 -22.364 1.00 88.06 73 LYS A CA 1
ATOM 589 C C . LYS A 1 73 ? 26.843 3.782 -22.910 1.00 88.06 73 LYS A C 1
ATOM 591 O O . LYS A 1 73 ? 26.233 2.748 -22.640 1.00 88.06 73 LYS A O 1
ATOM 596 N N . ARG A 1 74 ? 26.332 4.733 -23.703 1.00 91.44 74 ARG A N 1
ATOM 597 C CA . ARG A 1 74 ? 25.035 4.594 -24.384 1.00 91.44 74 ARG A CA 1
ATOM 598 C C . ARG A 1 74 ? 25.069 3.454 -25.395 1.00 91.44 74 ARG A C 1
ATOM 600 O O . ARG A 1 74 ? 24.126 2.673 -25.424 1.00 91.44 74 ARG A O 1
ATOM 607 N N . MET A 1 75 ? 26.137 3.347 -26.188 1.00 91.12 75 MET A N 1
ATOM 608 C CA . MET A 1 75 ? 26.275 2.296 -27.205 1.00 91.12 75 MET A CA 1
ATOM 609 C C . MET A 1 75 ? 26.306 0.898 -26.582 1.00 91.12 75 MET A C 1
ATOM 611 O O . MET A 1 75 ? 25.506 0.045 -26.960 1.00 91.12 75 MET A O 1
ATOM 615 N N . VAL A 1 76 ? 27.141 0.688 -25.562 1.00 90.44 76 VAL A N 1
ATOM 616 C CA . VAL A 1 76 ? 27.243 -0.593 -24.844 1.00 90.44 76 VAL A CA 1
ATOM 617 C C . VAL A 1 76 ? 25.911 -0.966 -24.197 1.00 90.44 76 VAL A C 1
ATOM 619 O O . VAL A 1 76 ? 25.427 -2.085 -24.363 1.00 90.44 76 VAL A O 1
ATOM 622 N N . LYS A 1 77 ? 25.266 -0.026 -23.495 1.00 90.00 77 LYS A N 1
ATOM 623 C CA . LYS A 1 77 ? 23.960 -0.286 -22.879 1.00 90.00 77 LYS A CA 1
ATOM 624 C C . LYS A 1 77 ? 22.859 -0.518 -23.904 1.00 90.00 77 LYS A C 1
ATOM 626 O O . LYS A 1 77 ? 21.971 -1.316 -23.632 1.00 90.00 77 LYS A O 1
ATOM 631 N N . HIS A 1 78 ? 22.901 0.149 -25.055 1.00 88.31 78 HIS A N 1
ATOM 632 C CA . HIS A 1 78 ? 21.949 -0.078 -26.135 1.00 88.31 78 HIS A CA 1
ATOM 633 C C . HIS A 1 78 ? 22.105 -1.482 -26.727 1.00 88.31 78 HIS A C 1
ATOM 635 O O . HIS A 1 78 ? 21.107 -2.174 -26.900 1.00 88.31 78 HIS A O 1
ATOM 641 N N . LEU A 1 79 ? 23.341 -1.936 -26.951 1.00 88.88 79 LEU A N 1
ATOM 642 C CA . LEU A 1 79 ? 23.616 -3.291 -27.425 1.00 88.88 79 LEU A CA 1
ATOM 643 C C . LEU A 1 79 ? 23.158 -4.345 -26.405 1.00 88.88 79 LEU A C 1
ATOM 645 O O . LEU A 1 79 ? 22.438 -5.274 -26.759 1.00 88.88 79 LEU A O 1
ATOM 649 N N . LEU A 1 80 ? 23.492 -4.162 -25.124 1.00 87.06 80 LEU A N 1
ATOM 650 C CA . LEU A 1 80 ? 23.013 -5.030 -24.041 1.00 87.06 80 LEU A CA 1
ATOM 651 C C . LEU A 1 80 ? 21.486 -4.997 -23.905 1.00 87.06 80 LEU A C 1
ATOM 653 O O . LEU A 1 80 ? 20.871 -6.018 -23.618 1.00 87.06 80 LEU A O 1
ATOM 657 N N . PHE A 1 81 ? 20.859 -3.842 -24.122 1.00 83.94 81 PHE A N 1
ATOM 658 C CA . PHE A 1 81 ? 19.408 -3.714 -24.162 1.00 83.94 81 PHE A CA 1
ATOM 659 C C . PHE A 1 81 ? 18.815 -4.522 -25.327 1.00 83.94 81 PHE A C 1
ATOM 661 O O . PHE A 1 81 ? 17.881 -5.289 -25.124 1.00 83.94 81 PHE A O 1
ATOM 668 N N . LEU A 1 82 ? 19.374 -4.440 -26.532 1.00 82.50 82 LEU A N 1
ATOM 669 C CA . LEU A 1 82 ? 18.894 -5.237 -27.663 1.00 82.50 82 LEU A CA 1
ATOM 670 C C . LEU A 1 82 ? 19.088 -6.746 -27.435 1.00 82.50 82 LEU A C 1
ATOM 672 O O . LEU A 1 82 ? 18.166 -7.513 -27.690 1.00 82.50 82 LEU A O 1
ATOM 676 N N . LEU A 1 83 ? 20.236 -7.167 -26.895 1.00 81.69 83 LEU A N 1
ATOM 677 C CA . LEU A 1 83 ? 20.568 -8.584 -26.693 1.00 81.69 83 LEU A CA 1
ATOM 678 C C . LEU A 1 83 ? 19.855 -9.228 -25.501 1.00 81.69 83 LEU A C 1
ATOM 680 O O . LEU A 1 83 ? 19.410 -10.367 -25.588 1.00 81.69 83 LEU A O 1
ATOM 684 N N . LEU A 1 84 ? 19.767 -8.528 -24.370 1.00 72.19 84 LEU A N 1
ATOM 685 C CA . LEU A 1 84 ? 19.213 -9.081 -23.131 1.00 72.19 84 LEU A CA 1
ATOM 686 C C . LEU A 1 84 ? 17.775 -8.640 -22.914 1.00 72.19 84 LEU A C 1
ATOM 688 O O . LEU A 1 84 ? 16.950 -9.420 -22.449 1.00 72.19 84 LEU A O 1
ATOM 692 N N . TYR A 1 85 ? 17.474 -7.372 -23.186 1.00 66.25 85 TYR A N 1
ATOM 693 C CA . TYR A 1 85 ? 16.169 -6.816 -22.870 1.00 66.25 85 TYR A CA 1
ATOM 694 C C . TYR A 1 85 ? 15.155 -7.176 -23.950 1.00 66.25 85 TYR A C 1
ATOM 696 O O . TYR A 1 85 ? 14.126 -7.727 -23.608 1.00 66.25 85 TYR A O 1
ATOM 704 N N . TYR A 1 86 ? 15.412 -6.962 -25.239 1.00 62.66 86 TYR A N 1
ATOM 705 C CA . TYR A 1 86 ? 14.394 -7.222 -26.267 1.00 62.66 86 TYR A CA 1
ATOM 706 C C . TYR A 1 86 ? 13.876 -8.685 -26.295 1.00 62.66 86 TYR A C 1
ATOM 708 O O . TYR A 1 86 ? 12.666 -8.864 -26.150 1.00 62.66 86 TYR A O 1
ATOM 716 N N . PRO A 1 87 ? 14.717 -9.741 -26.355 1.00 62.88 87 PRO A N 1
ATOM 717 C CA . PRO A 1 87 ? 14.232 -11.124 -26.430 1.00 62.88 87 PRO A CA 1
ATOM 718 C C . PRO A 1 87 ? 13.702 -11.679 -25.100 1.00 62.88 87 PRO A C 1
ATOM 720 O O . PRO A 1 87 ? 12.752 -12.452 -25.115 1.00 62.88 87 PRO A O 1
ATOM 723 N N . LEU A 1 88 ? 14.249 -11.288 -23.940 1.00 62.22 88 LEU A N 1
ATOM 724 C CA . LEU A 1 88 ? 13.742 -11.766 -22.642 1.00 62.22 88 LEU A CA 1
ATOM 725 C C . LEU A 1 88 ? 12.593 -10.906 -22.114 1.00 62.22 88 LEU A C 1
ATOM 727 O O . LEU A 1 88 ? 11.662 -11.425 -21.514 1.00 62.22 88 LEU A O 1
ATOM 731 N N . TYR A 1 89 ? 12.638 -9.588 -22.296 1.00 59.88 89 TYR A N 1
ATOM 732 C CA . TYR A 1 89 ? 11.584 -8.692 -21.831 1.00 59.88 89 TYR A CA 1
ATOM 733 C C . TYR A 1 89 ? 10.378 -8.772 -22.752 1.00 59.88 89 TYR A C 1
ATOM 735 O O . TYR A 1 89 ? 9.332 -9.118 -22.247 1.00 59.88 89 TYR A O 1
ATOM 743 N N . VAL A 1 90 ? 10.459 -8.534 -24.067 1.00 55.75 90 VAL A N 1
ATOM 744 C CA . VAL A 1 90 ? 9.244 -8.478 -24.916 1.00 55.75 90 VAL A CA 1
ATOM 745 C C . VAL A 1 90 ? 8.473 -9.805 -24.893 1.00 55.75 90 VAL A C 1
ATOM 747 O O . VAL A 1 90 ? 7.254 -9.796 -24.721 1.00 55.75 90 VAL A O 1
ATOM 750 N N . VAL A 1 91 ? 9.185 -10.937 -24.935 1.00 56.38 91 VAL A N 1
ATOM 751 C CA . VAL A 1 91 ? 8.587 -12.284 -24.912 1.00 56.38 91 VAL A CA 1
ATOM 752 C C . VAL A 1 91 ? 7.946 -12.619 -23.555 1.00 56.38 91 VAL A C 1
ATOM 754 O O . VAL A 1 91 ? 6.862 -13.197 -23.527 1.00 56.38 91 VAL A O 1
ATOM 757 N N . PHE A 1 92 ? 8.533 -12.212 -22.420 1.00 53.97 92 PHE A N 1
ATOM 758 C CA . PHE A 1 92 ? 7.942 -12.468 -21.091 1.00 53.97 92 PHE A CA 1
ATOM 759 C C . PHE A 1 92 ? 6.999 -11.354 -20.586 1.00 53.97 92 PHE A C 1
ATOM 761 O O . PHE A 1 92 ? 6.071 -11.622 -19.823 1.00 53.97 92 PHE A O 1
ATOM 768 N N . VAL A 1 93 ? 7.203 -10.098 -20.989 1.00 50.56 93 VAL A N 1
ATOM 769 C CA . VAL A 1 93 ? 6.443 -8.906 -20.559 1.00 50.56 93 VAL A CA 1
ATOM 770 C C . VAL A 1 93 ? 5.165 -8.705 -21.332 1.00 50.56 93 VAL A C 1
ATOM 772 O O . VAL A 1 93 ? 4.211 -8.211 -20.728 1.00 50.56 93 VAL A O 1
ATOM 775 N N . SER A 1 94 ? 5.081 -9.179 -22.575 1.00 49.59 94 SER A N 1
ATOM 776 C CA . SER A 1 94 ? 3.790 -9.308 -23.254 1.00 49.59 94 SER A CA 1
ATOM 777 C C . SER A 1 94 ? 2.759 -10.062 -22.396 1.00 49.59 94 SER A C 1
ATOM 779 O O . SER A 1 94 ? 1.570 -9.824 -22.575 1.00 49.59 94 SER A O 1
ATOM 781 N N . LYS A 1 95 ? 3.194 -10.883 -21.423 1.00 49.22 95 LYS A N 1
ATOM 782 C CA . LYS A 1 95 ? 2.326 -11.514 -20.418 1.00 49.22 95 LYS A CA 1
ATOM 783 C C . LYS A 1 95 ? 2.384 -10.921 -18.993 1.00 49.22 95 LYS A C 1
ATOM 785 O O . LYS A 1 95 ? 1.525 -11.277 -18.199 1.00 49.22 95 LYS A O 1
ATOM 790 N N . LYS A 1 96 ? 3.366 -10.079 -18.610 1.00 50.34 96 LYS A N 1
ATOM 791 C CA . LYS A 1 96 ? 3.621 -9.728 -17.180 1.00 50.34 96 LYS A CA 1
ATOM 792 C C . LYS A 1 96 ? 4.113 -8.306 -16.835 1.00 50.34 96 LYS A C 1
ATOM 794 O O . LYS A 1 96 ? 4.455 -8.070 -15.678 1.00 50.34 96 LYS A O 1
ATOM 799 N N . GLY A 1 97 ? 4.237 -7.358 -17.772 1.00 48.16 97 GLY A N 1
ATOM 800 C CA . GLY A 1 97 ? 4.862 -6.049 -17.454 1.00 48.16 97 GLY A CA 1
ATOM 801 C C . GLY A 1 97 ? 4.012 -4.793 -17.648 1.00 48.16 97 GLY A C 1
ATOM 802 O O . GLY A 1 97 ? 4.448 -3.720 -17.225 1.00 48.16 97 GLY A O 1
ATOM 803 N N . ARG A 1 98 ? 2.817 -4.897 -18.238 1.00 55.31 98 ARG A N 1
ATOM 804 C CA . ARG A 1 98 ? 1.815 -3.823 -18.151 1.00 55.31 98 ARG A CA 1
ATOM 8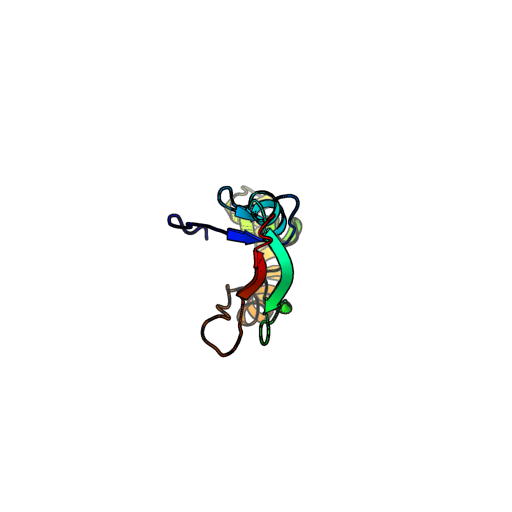05 C C . ARG A 1 98 ? 1.096 -3.941 -16.807 1.00 55.31 98 ARG A C 1
ATOM 807 O O . ARG A 1 98 ? 1.021 -5.035 -16.258 1.00 55.31 98 ARG A O 1
ATOM 814 N N . TYR A 1 99 ? 0.616 -2.819 -16.270 1.00 60.53 99 TYR A N 1
ATOM 815 C CA . TYR A 1 99 ? -0.361 -2.8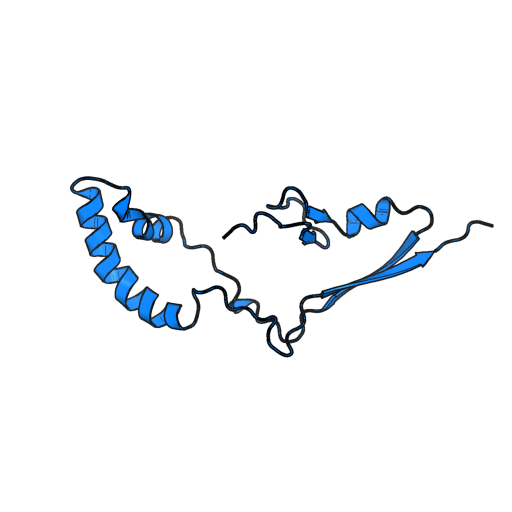69 -15.185 1.00 60.53 99 TYR A CA 1
ATOM 816 C C . TYR A 1 99 ? -1.549 -3.659 -15.723 1.00 60.53 99 TYR A C 1
ATOM 818 O O . TYR A 1 99 ? -2.171 -3.227 -16.691 1.00 60.53 99 TYR A O 1
ATOM 826 N N . ILE A 1 100 ? -1.752 -4.854 -15.183 1.00 68.19 100 ILE A N 1
ATOM 827 C CA . ILE A 1 100 ? -2.954 -5.627 -15.443 1.00 68.19 100 ILE A CA 1
ATOM 828 C C . ILE A 1 100 ? -3.938 -5.101 -14.420 1.00 68.19 100 ILE A C 1
ATOM 830 O O . ILE A 1 100 ? -3.698 -5.233 -13.217 1.00 68.19 100 ILE A O 1
ATOM 834 N N . ASP A 1 101 ? -4.961 -4.406 -14.904 1.00 71.00 101 ASP A N 1
ATOM 835 C CA . ASP A 1 101 ? -6.090 -4.099 -14.051 1.00 71.00 101 ASP A CA 1
ATOM 836 C C . ASP A 1 101 ? -6.768 -5.428 -13.723 1.00 71.00 101 ASP A C 1
ATOM 838 O O . ASP A 1 101 ? -7.212 -6.145 -14.616 1.00 71.00 101 ASP A O 1
ATOM 842 N N . GLN A 1 102 ? -6.723 -5.806 -12.450 1.00 74.56 102 GLN A N 1
ATOM 843 C CA . GLN A 1 102 ? -7.361 -7.023 -11.958 1.00 74.56 102 GLN A CA 1
ATOM 844 C C . GLN A 1 102 ? -8.763 -6.721 -11.417 1.00 74.56 102 GLN A C 1
ATOM 846 O O . GLN A 1 102 ? -9.425 -7.634 -10.956 1.00 74.56 102 GLN A O 1
ATOM 851 N N . THR A 1 103 ? -9.226 -5.467 -11.473 1.00 67.44 103 THR A N 1
ATOM 852 C CA . THR A 1 103 ? -10.527 -5.058 -10.918 1.00 67.44 103 THR A CA 1
ATOM 853 C C . THR A 1 103 ? -11.691 -5.177 -11.903 1.00 67.44 103 THR A C 1
ATOM 855 O O . THR A 1 103 ? -12.838 -5.011 -11.508 1.00 67.44 103 THR A O 1
ATOM 858 N N . GLU A 1 104 ? -11.422 -5.503 -13.173 1.00 68.44 104 GLU A N 1
ATOM 859 C CA . GLU A 1 104 ? -12.452 -5.682 -14.211 1.00 68.44 104 GLU A CA 1
ATOM 860 C C . GLU A 1 104 ? -13.135 -7.073 -14.185 1.00 68.44 104 GLU A C 1
ATOM 862 O O . GLU A 1 104 ? -13.969 -7.356 -15.042 1.00 68.44 104 GLU A O 1
ATOM 867 N N . GLY A 1 105 ? -12.806 -7.950 -13.225 1.00 70.81 105 GLY A N 1
ATOM 868 C CA . GLY A 1 105 ? -13.374 -9.303 -13.090 1.00 70.81 105 GLY A CA 1
ATOM 869 C C . GLY A 1 105 ? -13.853 -9.630 -11.671 1.00 70.81 105 GLY A C 1
ATOM 870 O O . GLY A 1 105 ? -14.101 -8.732 -10.875 1.00 70.81 105 GLY A O 1
ATOM 871 N N . ASP A 1 106 ? -13.941 -10.921 -11.336 1.00 74.06 106 ASP A N 1
ATOM 872 C CA . ASP A 1 106 ? -14.397 -11.393 -10.012 1.00 74.06 106 ASP A CA 1
ATOM 873 C C . ASP A 1 106 ? -13.376 -11.165 -8.882 1.00 74.06 106 ASP A C 1
ATOM 875 O O . ASP A 1 106 ? -13.667 -11.429 -7.716 1.00 74.06 106 ASP A O 1
ATOM 879 N N . ALA A 1 107 ? -12.164 -10.706 -9.210 1.00 75.44 107 ALA A N 1
ATOM 880 C CA . ALA A 1 107 ? -11.131 -10.487 -8.213 1.00 75.44 107 ALA A CA 1
ATOM 881 C C . ALA A 1 107 ? -11.495 -9.300 -7.312 1.00 75.44 107 ALA A C 1
ATOM 883 O O . ALA A 1 107 ? -11.687 -8.167 -7.765 1.00 75.44 107 ALA A O 1
ATOM 884 N N . LEU A 1 108 ? -11.550 -9.562 -6.011 1.00 77.50 108 LEU A N 1
ATOM 885 C CA . LEU A 1 108 ? -11.832 -8.560 -4.996 1.00 77.50 108 LEU A CA 1
ATOM 886 C C . LEU A 1 108 ? -10.512 -7.990 -4.466 1.00 77.50 108 LEU A C 1
ATOM 888 O O . LEU A 1 108 ? -9.509 -8.686 -4.370 1.00 77.50 108 LEU A O 1
ATOM 892 N N . ALA A 1 109 ? -10.492 -6.706 -4.122 1.00 81.75 109 ALA A N 1
ATOM 893 C CA . ALA A 1 109 ? -9.373 -6.084 -3.418 1.00 81.75 109 ALA A CA 1
ATOM 894 C C . ALA A 1 109 ? -9.921 -5.083 -2.399 1.00 81.75 109 ALA A C 1
ATOM 896 O O . ALA A 1 109 ? -9.973 -3.875 -2.638 1.00 81.75 109 ALA A O 1
ATOM 897 N N . GLN A 1 110 ? -10.371 -5.597 -1.257 1.00 89.19 110 GLN A N 1
ATOM 898 C CA . GLN A 1 110 ? -11.083 -4.830 -0.240 1.00 89.19 110 GLN A CA 1
ATOM 899 C C . GLN A 1 110 ? -10.498 -5.072 1.153 1.00 89.19 110 GLN A C 1
ATOM 901 O O . GLN A 1 110 ? -10.064 -6.165 1.489 1.00 89.19 110 GLN A O 1
ATOM 906 N N . ILE A 1 111 ? -10.514 -4.046 2.005 1.00 93.31 111 ILE A N 1
ATOM 907 C CA . ILE A 1 111 ? -10.246 -4.197 3.439 1.00 93.31 111 ILE A CA 1
ATOM 908 C C . ILE A 1 111 ? -11.585 -4.105 4.168 1.00 93.31 111 ILE A C 1
ATOM 910 O O . ILE A 1 111 ? -12.288 -3.104 4.047 1.00 93.31 111 ILE A O 1
ATOM 914 N N . GLN A 1 112 ? -11.930 -5.135 4.934 1.00 95.00 112 GLN A N 1
ATOM 915 C CA . GLN A 1 112 ? -13.110 -5.160 5.790 1.00 95.00 112 GLN A CA 1
ATOM 916 C C . GLN A 1 112 ? -12.695 -4.973 7.246 1.00 95.00 112 GLN A C 1
ATOM 918 O O . GLN A 1 112 ? -11.808 -5.660 7.753 1.00 95.00 112 GLN A O 1
ATOM 923 N N . VAL A 1 113 ? -13.377 -4.064 7.934 1.00 95.44 113 VAL A N 1
ATOM 924 C CA . VAL A 1 113 ? -13.171 -3.807 9.357 1.00 95.44 113 VAL A CA 1
ATOM 925 C C . VAL A 1 113 ? -14.506 -3.935 10.073 1.00 95.44 113 VAL A C 1
ATOM 927 O O . VAL A 1 113 ? -15.486 -3.317 9.665 1.00 95.44 113 VAL A O 1
ATOM 930 N N . VAL A 1 114 ? -14.537 -4.717 11.150 1.00 95.38 114 VAL A N 1
ATOM 931 C CA . VAL A 1 114 ? -15.686 -4.808 12.054 1.00 95.38 114 VAL A CA 1
ATOM 932 C C . VAL A 1 114 ? -15.276 -4.210 13.391 1.00 95.38 114 VAL A C 1
ATOM 934 O O . VAL A 1 114 ? -14.307 -4.657 14.009 1.00 95.38 114 VAL A O 1
ATOM 937 N N . ILE A 1 115 ? -16.017 -3.197 13.833 1.00 94.56 115 ILE A N 1
ATOM 938 C CA . ILE A 1 115 ? -15.812 -2.515 15.111 1.00 94.56 115 ILE A CA 1
ATOM 939 C C . ILE A 1 115 ? -17.068 -2.616 15.969 1.00 94.56 115 ILE A C 1
ATOM 941 O O . ILE A 1 115 ? -18.189 -2.544 15.467 1.00 94.56 115 ILE A O 1
ATOM 945 N N . LYS A 1 116 ? -16.875 -2.752 17.277 1.00 93.56 116 LYS A N 1
ATOM 946 C CA . LYS A 1 116 ? -17.929 -2.672 18.283 1.00 93.56 116 LYS A CA 1
ATOM 947 C C . LYS A 1 116 ? -17.794 -1.356 19.033 1.00 93.56 116 LYS A C 1
ATOM 949 O O . LYS A 1 116 ? -16.729 -1.065 19.570 1.00 93.56 116 LYS A O 1
ATOM 954 N N . LYS A 1 117 ? -18.882 -0.594 19.125 1.00 92.25 117 LYS A N 1
ATOM 955 C CA . LYS A 1 117 ? -18.948 0.561 20.023 1.00 92.25 117 LYS A CA 1
ATOM 956 C C . LYS A 1 117 ? -19.112 0.073 21.464 1.00 92.25 117 LYS A C 1
ATOM 958 O O . LYS A 1 117 ? -20.061 -0.646 21.774 1.00 92.25 117 LYS A O 1
ATOM 963 N N . VAL A 1 118 ? -18.184 0.455 22.326 1.00 89.56 118 VAL A N 1
ATOM 964 C CA . VAL A 1 118 ? -18.246 0.287 23.773 1.00 89.56 118 VAL A CA 1
ATOM 965 C C . VAL A 1 118 ? -18.897 1.543 24.335 1.00 89.56 118 VAL A C 1
ATOM 967 O O . VAL A 1 118 ? -18.378 2.647 24.191 1.00 89.56 118 VAL A O 1
ATOM 970 N N . ILE A 1 119 ? -20.077 1.377 24.920 1.00 84.38 119 ILE A N 1
ATOM 971 C CA . ILE A 1 119 ? -20.744 2.435 25.673 1.00 84.38 119 ILE A CA 1
ATOM 972 C C . ILE A 1 119 ? -20.321 2.219 27.120 1.00 84.38 119 ILE A C 1
ATOM 974 O O . ILE A 1 119 ? -20.667 1.195 27.704 1.00 84.38 119 ILE A O 1
ATOM 978 N N . ASN A 1 120 ? -19.528 3.139 27.663 1.00 72.31 120 ASN A N 1
ATOM 979 C CA . ASN A 1 12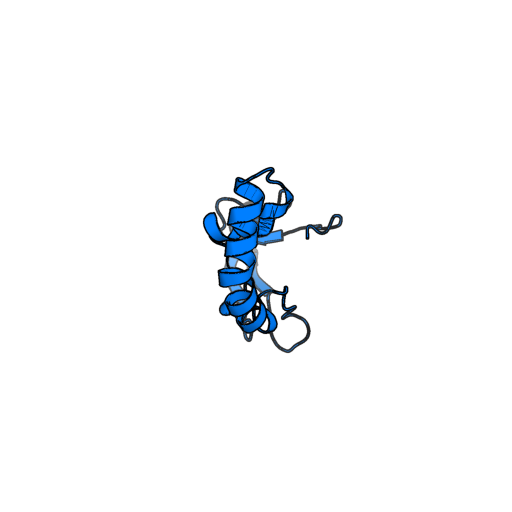0 ? -19.286 3.161 29.098 1.00 72.31 120 ASN A CA 1
ATOM 980 C C . ASN A 1 120 ? -20.553 3.727 29.747 1.00 72.31 120 ASN A C 1
ATOM 982 O O . ASN A 1 120 ? -20.911 4.875 29.476 1.00 72.31 120 ASN A O 1
ATOM 986 N N . SER A 1 121 ? -21.258 2.873 30.492 1.00 59.09 121 SER A N 1
ATOM 987 C CA . SER A 1 121 ? -22.385 3.248 31.352 1.00 59.09 121 SER A CA 1
ATOM 988 C C . SER A 1 121 ? -21.940 4.137 32.504 1.00 59.09 121 SER A C 1
ATOM 990 O O . SER A 1 121 ? -20.808 3.922 32.996 1.00 59.09 121 SER A O 1
#

Foldseek 3Di:
DDDPPPQEAEDAADPDDPDPRYDHPVVVQVPDPQKDWPDKDWQFPPPDPQLPADDDDPLRVCLVVLVVDDDPSSVVSPVCCVVPVPVVPVVPVVPRHPNDPSPVDPTDGDIDIDIDGHDDD

Radius of gyration: 21.71 Å; chains: 1; bounding box: 53×28×59 Å